Protein AF-A0A087UM03-F1 (afdb_monomer_lite)

Foldseek 3Di:
DVPLVVLVCVVVVVVVVDDPDDCPVVVVVCVVVVDDDVVCCCVPPVVCCCVQPNSDFDAFPDKAWAADPVVRWTWFPQPDDAPDATDTDHDCVVPVVDDTQGIWTCGPLQFIDGPPDQWTFFQPDPDPPRGTGTHGHDSPCPRRHHDDD

Structure (mmCIF, N/CA/C/O backbone):
data_AF-A0A087UM03-F1
#
_entry.id   AF-A0A087UM03-F1
#
loop_
_atom_site.group_PDB
_atom_site.id
_atom_site.type_symbol
_atom_site.label_atom_id
_atom_site.label_alt_id
_atom_site.label_comp_id
_atom_site.label_asym_id
_atom_site.label_entity_id
_atom_site.label_seq_id
_atom_site.pdbx_PDB_ins_code
_atom_site.Cartn_x
_atom_site.Cartn_y
_atom_site.Cartn_z
_atom_site.occupancy
_atom_site.B_iso_or_equiv
_atom_site.auth_seq_id
_atom_site.auth_comp_id
_atom_site.auth_asym_id
_atom_site.auth_atom_id
_atom_site.pdbx_PDB_model_num
ATOM 1 N N . MET A 1 1 ? -13.196 -0.138 20.039 1.00 95.38 1 MET A N 1
ATOM 2 C CA . MET A 1 1 ? -13.612 -0.800 18.788 1.00 95.38 1 MET A CA 1
ATOM 3 C C . MET A 1 1 ? -13.876 -2.290 19.016 1.00 95.38 1 MET A C 1
ATOM 5 O O . MET A 1 1 ? -13.628 -3.064 18.114 1.00 95.38 1 MET A O 1
ATOM 9 N N . ASP A 1 2 ? -14.356 -2.699 20.197 1.00 96.94 2 ASP A N 1
ATOM 10 C CA . ASP A 1 2 ? -14.717 -4.096 20.518 1.00 96.94 2 ASP A CA 1
ATOM 11 C C . ASP A 1 2 ? -13.749 -5.143 19.937 1.00 96.94 2 ASP A C 1
ATOM 13 O O . ASP A 1 2 ? -12.554 -5.031 20.204 1.00 96.94 2 ASP A O 1
ATOM 17 N N . GLU A 1 3 ? -14.231 -6.104 19.151 1.00 96.31 3 GLU A N 1
ATOM 18 C CA . GLU A 1 3 ? -13.441 -7.110 18.430 1.00 96.31 3 GLU A CA 1
ATOM 19 C C . GLU A 1 3 ? -12.634 -6.528 17.252 1.00 96.31 3 GLU A C 1
ATOM 21 O O . GLU A 1 3 ? -11.558 -7.014 16.917 1.00 96.31 3 GLU A O 1
ATOM 26 N N . TYR A 1 4 ? -13.081 -5.418 16.659 1.00 96.56 4 TYR A N 1
ATOM 27 C CA . TYR A 1 4 ? -12.431 -4.799 15.496 1.00 96.56 4 TYR A CA 1
ATOM 28 C C . TYR A 1 4 ? -11.060 -4.184 15.805 1.00 96.56 4 TYR A C 1
ATOM 30 O O . TYR A 1 4 ? -10.281 -3.921 14.888 1.00 96.56 4 TYR A O 1
ATOM 38 N N . LYS A 1 5 ? -10.731 -3.955 17.083 1.00 95.56 5 LYS A N 1
ATOM 39 C CA . LYS A 1 5 ? -9.386 -3.507 17.481 1.00 95.56 5 LYS A CA 1
ATOM 40 C C . LYS A 1 5 ? -8.305 -4.532 17.114 1.00 95.56 5 LYS A C 1
ATOM 42 O O . LYS A 1 5 ? -7.168 -4.140 16.877 1.00 95.56 5 LYS A O 1
ATOM 47 N N . ASP A 1 6 ? -8.644 -5.821 17.033 1.00 95.88 6 ASP A N 1
ATOM 48 C CA . ASP A 1 6 ? -7.657 -6.854 16.725 1.00 95.88 6 ASP A CA 1
ATOM 49 C C . ASP A 1 6 ? -7.142 -6.747 15.286 1.00 95.88 6 ASP A C 1
ATOM 51 O O . ASP A 1 6 ? -5.954 -6.969 15.061 1.00 95.88 6 ASP A O 1
ATOM 55 N N . TYR A 1 7 ? -7.960 -6.274 14.338 1.00 95.50 7 TYR A N 1
ATOM 56 C CA . TYR A 1 7 ? -7.503 -5.975 12.974 1.00 95.50 7 TYR A CA 1
ATOM 57 C C . TYR A 1 7 ? -6.471 -4.839 12.934 1.00 95.50 7 TYR A C 1
ATOM 59 O O . TYR A 1 7 ? -5.528 -4.877 12.142 1.00 95.50 7 TYR A O 1
ATOM 67 N N . LEU A 1 8 ? -6.606 -3.843 13.817 1.00 94.94 8 LEU A N 1
ATOM 68 C CA . LEU A 1 8 ? -5.602 -2.789 13.974 1.00 94.94 8 LEU A CA 1
ATOM 69 C C . LEU A 1 8 ? -4.296 -3.369 14.535 1.00 94.94 8 LEU A C 1
ATOM 71 O O . LEU A 1 8 ? -3.217 -3.081 14.016 1.00 94.94 8 LEU A O 1
ATOM 75 N N . TYR A 1 9 ? -4.392 -4.220 15.557 1.00 95.19 9 TYR A N 1
ATOM 76 C CA . TYR A 1 9 ? -3.235 -4.851 16.194 1.00 95.19 9 TYR A CA 1
ATOM 77 C C . TYR A 1 9 ? -2.511 -5.842 15.278 1.00 95.19 9 TYR A C 1
ATOM 79 O O . TYR A 1 9 ? -1.294 -5.950 15.355 1.00 95.19 9 TYR A O 1
ATOM 87 N N . MET A 1 10 ? -3.216 -6.529 14.374 1.00 94.19 10 MET A N 1
ATOM 88 C CA . MET A 1 10 ? -2.586 -7.377 13.352 1.00 94.19 10 MET A CA 1
ATOM 89 C C . MET A 1 10 ? -1.647 -6.576 12.439 1.00 94.19 10 MET A C 1
ATOM 91 O O . MET A 1 10 ? -0.574 -7.055 12.089 1.00 94.19 10 MET A O 1
ATOM 95 N N . ARG A 1 11 ? -2.030 -5.345 12.078 1.00 92.50 11 ARG A N 1
ATOM 96 C CA . ARG A 1 11 ? -1.236 -4.459 11.206 1.00 92.50 11 ARG A CA 1
ATOM 97 C C . ARG A 1 11 ? -0.158 -3.693 11.973 1.00 92.50 11 ARG A C 1
ATOM 99 O O . ARG A 1 11 ? 0.868 -3.330 11.403 1.00 92.50 11 ARG A O 1
ATOM 106 N N . ARG A 1 12 ? -0.391 -3.421 13.259 1.00 93.69 12 ARG A N 1
ATOM 107 C CA . ARG A 1 12 ? 0.538 -2.726 14.160 1.00 93.69 12 ARG A CA 1
ATOM 108 C C . ARG A 1 12 ? 0.702 -3.516 15.463 1.00 93.69 12 ARG A C 1
ATOM 110 O O . ARG A 1 12 ? 0.113 -3.131 16.473 1.00 93.69 12 ARG A O 1
ATOM 117 N N . PRO A 1 13 ? 1.516 -4.591 15.467 1.00 95.31 13 PRO A N 1
ATOM 118 C CA . PRO A 1 13 ? 1.638 -5.483 16.624 1.00 95.31 13 PRO A CA 1
ATOM 119 C C . PRO A 1 13 ? 2.012 -4.775 17.931 1.00 95.31 13 PRO A C 1
ATOM 121 O O . PRO A 1 13 ? 1.450 -5.094 18.973 1.00 95.31 13 PRO A O 1
ATOM 124 N N . HIS A 1 14 ? 2.860 -3.743 17.860 1.00 94.81 14 HIS A N 1
ATOM 125 C CA . HIS A 1 14 ? 3.289 -2.934 19.009 1.00 94.8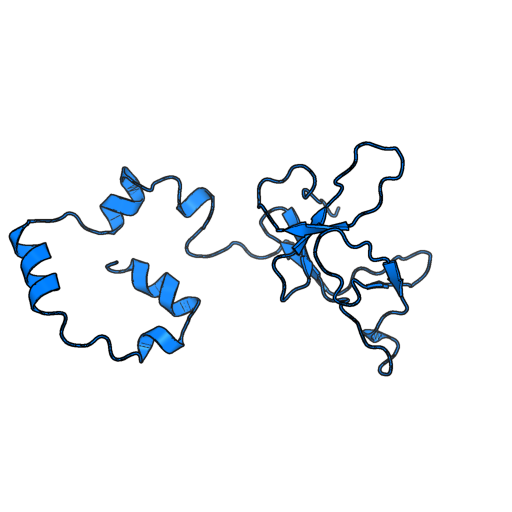1 14 HIS A CA 1
ATOM 126 C C . HIS A 1 14 ? 2.145 -2.231 19.765 1.00 94.81 14 HIS A C 1
ATOM 128 O O . HIS A 1 14 ? 2.340 -1.782 20.887 1.00 94.81 14 HIS A O 1
ATOM 134 N N . TYR A 1 15 ? 0.940 -2.131 19.192 1.00 95.94 15 TYR A N 1
ATOM 135 C CA . TYR A 1 15 ? -0.223 -1.583 19.899 1.00 95.94 15 TYR A CA 1
ATOM 136 C C . TYR A 1 15 ? -0.791 -2.523 20.967 1.00 95.94 15 TYR A C 1
ATOM 138 O O . TYR A 1 15 ? -1.582 -2.067 21.791 1.00 95.94 15 TYR A O 1
ATOM 146 N N . ARG A 1 16 ? -0.423 -3.812 20.967 1.00 95.00 16 ARG A N 1
ATOM 147 C CA . ARG A 1 16 ? -0.852 -4.755 22.013 1.00 95.00 16 ARG A CA 1
ATOM 148 C C . ARG A 1 16 ? -0.216 -4.447 23.367 1.00 95.00 16 ARG A C 1
ATOM 150 O O . ARG A 1 16 ? -0.874 -4.634 24.384 1.00 95.00 16 ARG A O 1
ATOM 157 N N . ASP A 1 17 ? 1.005 -3.922 23.345 1.00 94.69 17 ASP A N 1
ATOM 158 C CA . ASP A 1 17 ? 1.827 -3.692 24.537 1.00 94.69 17 ASP A CA 1
ATOM 159 C C . ASP A 1 17 ? 1.862 -2.212 24.954 1.00 94.69 17 ASP A C 1
ATOM 161 O O . ASP A 1 17 ? 2.559 -1.835 25.894 1.00 94.69 17 ASP A O 1
ATOM 165 N N . LEU A 1 18 ? 1.121 -1.351 24.250 1.00 95.00 18 LEU A N 1
ATOM 166 C CA . LEU A 1 18 ? 1.107 0.082 24.514 1.00 95.00 18 LEU A CA 1
ATOM 167 C C . LEU A 1 18 ? 0.335 0.393 25.804 1.00 95.00 18 LEU A C 1
ATOM 169 O O . LEU A 1 18 ? -0.821 -0.006 25.967 1.00 95.00 18 LEU A O 1
ATOM 173 N N . GLU A 1 19 ? 0.938 1.186 26.687 1.00 95.06 19 GLU A N 1
ATOM 174 C CA . GLU A 1 19 ? 0.252 1.710 27.864 1.00 95.06 19 GLU A CA 1
ATOM 175 C C . GLU A 1 19 ? -0.781 2.772 27.449 1.00 95.06 19 GLU A C 1
ATOM 177 O O . GLU A 1 19 ? -0.446 3.875 27.021 1.00 95.06 19 GLU A O 1
ATOM 182 N N . VAL A 1 20 ? -2.069 2.435 27.562 1.00 95.00 20 VAL A N 1
ATOM 183 C CA . VAL A 1 20 ? -3.189 3.311 27.153 1.00 95.00 20 VAL A CA 1
ATOM 184 C C . VAL A 1 20 ? -3.743 4.177 28.291 1.00 95.00 20 VAL A C 1
ATOM 186 O O . VAL A 1 20 ? -4.752 4.863 28.114 1.00 95.00 20 VAL A O 1
ATOM 189 N N . GLY A 1 21 ? -3.121 4.120 29.471 1.00 96.81 21 GLY A N 1
ATOM 190 C CA . GLY A 1 21 ? -3.606 4.774 30.683 1.00 96.81 21 GLY A CA 1
ATOM 191 C C . GLY A 1 21 ? -4.945 4.220 31.193 1.00 96.81 21 GLY A C 1
ATOM 192 O O . GLY A 1 21 ? -5.406 3.136 30.822 1.00 96.81 21 GLY A O 1
ATOM 193 N N . ASN A 1 22 ? -5.592 4.974 32.086 1.00 97.56 22 ASN A N 1
ATOM 194 C CA . ASN A 1 22 ? -6.847 4.564 32.716 1.00 97.56 22 ASN A CA 1
ATOM 195 C C . ASN A 1 22 ? -8.069 4.908 31.843 1.00 97.56 22 ASN A C 1
ATOM 197 O O . ASN A 1 22 ? -8.447 6.069 31.716 1.00 97.56 22 ASN A O 1
ATOM 201 N N . LEU A 1 23 ? -8.734 3.876 31.311 1.00 97.38 23 LEU A N 1
ATOM 202 C CA . LEU A 1 23 ? -9.928 4.001 30.460 1.00 97.38 23 LEU A CA 1
ATOM 203 C C . LEU A 1 23 ? -11.264 3.779 31.199 1.00 97.38 23 LEU A C 1
ATOM 205 O O . LEU A 1 23 ? -12.296 3.515 30.570 1.00 97.38 23 LEU A O 1
ATOM 209 N N . THR A 1 24 ? -11.264 3.795 32.535 1.00 98.31 24 THR A N 1
ATOM 210 C CA . THR A 1 24 ? -12.439 3.429 33.348 1.00 98.31 24 THR A CA 1
ATOM 211 C C . THR A 1 24 ? -13.615 4.375 33.112 1.00 98.31 24 THR A C 1
ATOM 213 O O . THR A 1 24 ? -14.734 3.912 32.878 1.00 98.31 24 THR A O 1
ATOM 216 N N . THR A 1 25 ? -13.375 5.689 33.102 1.00 98.44 25 THR A N 1
ATOM 217 C CA . THR A 1 25 ? -14.432 6.700 32.934 1.00 98.44 25 THR A CA 1
ATOM 218 C C . THR A 1 25 ? -15.054 6.644 31.537 1.00 98.44 25 THR A C 1
ATOM 220 O O . THR A 1 25 ? -16.277 6.690 31.408 1.00 98.44 25 THR A O 1
ATOM 223 N N . GLN A 1 26 ? -14.251 6.434 30.490 1.00 98.38 26 GLN A N 1
ATOM 224 C CA . GLN A 1 26 ? -14.719 6.305 29.106 1.00 98.38 26 GLN A CA 1
ATOM 225 C C . GLN A 1 26 ? -15.552 5.030 28.915 1.00 98.38 26 GLN A C 1
ATOM 227 O O . GLN A 1 26 ? -16.611 5.058 28.281 1.00 98.38 26 GLN A O 1
ATOM 232 N N . LYS A 1 27 ? -15.122 3.903 29.504 1.00 97.81 27 LYS A N 1
ATOM 233 C CA . LYS A 1 27 ? -15.889 2.645 29.474 1.00 97.81 27 LYS A CA 1
ATOM 234 C C . LYS A 1 27 ? -17.207 2.763 30.247 1.00 97.81 27 LYS A C 1
ATOM 236 O O . LYS A 1 27 ? -18.223 2.256 29.773 1.00 97.81 27 LYS A O 1
ATOM 241 N N . ALA A 1 28 ? -17.210 3.436 31.399 1.00 98.50 28 ALA A N 1
ATOM 242 C CA . ALA A 1 28 ? -18.420 3.678 32.186 1.00 98.50 28 ALA A CA 1
ATOM 243 C C . ALA A 1 28 ? -19.414 4.581 31.441 1.00 98.50 28 ALA A C 1
ATOM 245 O O . ALA A 1 28 ? -20.603 4.266 31.384 1.00 98.50 28 ALA A O 1
ATOM 246 N N . LEU A 1 29 ? -18.927 5.645 30.793 1.00 98.69 29 LEU A N 1
ATOM 247 C CA . LEU A 1 29 ? -19.748 6.535 29.973 1.00 98.69 29 LEU A CA 1
ATOM 248 C C . LEU A 1 29 ? -20.473 5.772 28.858 1.00 98.69 29 LEU A C 1
ATOM 250 O O . LEU A 1 29 ? -21.684 5.923 28.705 1.00 98.69 29 LEU A O 1
ATOM 254 N N . ARG A 1 30 ? -19.758 4.907 28.126 1.00 98.38 30 ARG A N 1
ATOM 255 C CA . ARG A 1 30 ? -20.350 4.083 27.061 1.00 98.38 30 ARG A CA 1
ATOM 256 C C . ARG A 1 30 ? -21.485 3.193 27.575 1.00 98.38 30 ARG A C 1
ATOM 258 O O . ARG A 1 30 ? -22.504 3.066 26.902 1.00 98.38 30 ARG A O 1
ATOM 265 N N . LYS A 1 31 ? -21.310 2.582 28.754 1.00 98.12 31 LYS A N 1
ATOM 266 C CA . LYS A 1 31 ? -22.345 1.752 29.390 1.00 98.12 31 LYS A CA 1
ATOM 267 C C . LYS A 1 31 ? -23.558 2.591 29.792 1.00 98.12 31 LYS A C 1
ATOM 269 O O . LYS A 1 31 ? -24.678 2.214 29.473 1.00 98.12 31 LYS A O 1
ATOM 274 N N . ARG A 1 32 ? -23.331 3.743 30.436 1.00 98.62 32 ARG A N 1
ATOM 275 C CA . ARG A 1 32 ? -24.395 4.659 30.882 1.00 98.62 32 ARG A CA 1
ATOM 276 C C . ARG A 1 32 ? -25.257 5.163 29.724 1.00 98.62 32 ARG A C 1
ATOM 278 O O . ARG A 1 32 ? -26.461 5.295 29.883 1.00 98.62 32 ARG A O 1
ATOM 285 N N . LEU A 1 33 ? -24.643 5.438 28.574 1.00 98.69 33 LEU A N 1
ATOM 286 C CA . LEU A 1 33 ? -25.338 5.908 27.372 1.00 98.69 33 LEU A CA 1
ATOM 287 C C . LEU A 1 33 ? -25.998 4.785 26.554 1.00 98.69 33 LEU A C 1
ATOM 289 O O . LEU A 1 33 ? -26.568 5.071 25.506 1.00 98.69 33 LEU A O 1
ATOM 293 N N . ALA A 1 34 ? -25.904 3.523 26.994 1.00 98.12 34 ALA A N 1
ATOM 294 C CA . ALA A 1 34 ? -26.437 2.362 26.279 1.00 98.12 34 ALA A CA 1
ATOM 295 C C . ALA A 1 34 ? -26.028 2.327 24.789 1.00 98.12 34 ALA A C 1
ATOM 297 O O . ALA A 1 34 ? -26.822 1.988 23.908 1.00 98.12 34 ALA A O 1
ATOM 298 N N . CYS A 1 35 ? -24.775 2.699 24.492 1.00 98.38 35 CYS A N 1
ATOM 299 C CA . CYS A 1 35 ? -24.288 2.763 23.117 1.00 98.38 35 CYS A CA 1
ATOM 300 C C . CYS A 1 35 ? -24.311 1.381 22.452 1.00 98.38 35 CYS A C 1
ATOM 302 O O . CYS A 1 35 ? -23.962 0.371 23.068 1.00 98.38 35 CYS A O 1
ATOM 304 N N . LYS A 1 36 ? -24.617 1.353 21.153 1.00 98.44 36 LYS A N 1
ATOM 305 C CA . LYS A 1 36 ? -24.595 0.123 20.354 1.00 98.44 36 LYS A CA 1
ATOM 306 C C . LYS A 1 36 ? -23.172 -0.478 20.253 1.00 98.44 36 LYS A C 1
ATOM 308 O O . LYS A 1 36 ? -22.177 0.237 20.438 1.00 98.44 36 LYS A O 1
ATOM 313 N N . PRO A 1 37 ? -23.044 -1.789 19.971 1.00 98.31 37 PRO A N 1
ATOM 314 C CA . PRO A 1 37 ? -21.754 -2.422 19.692 1.00 98.31 37 PRO A CA 1
ATOM 315 C C . PRO A 1 37 ? -21.062 -1.819 18.466 1.00 98.31 37 PRO A C 1
ATOM 317 O O . PRO A 1 37 ? -21.723 -1.340 17.545 1.00 98.31 37 PRO A O 1
ATOM 320 N N . PHE A 1 38 ? -19.733 -1.897 18.412 1.00 98.19 38 PHE A N 1
ATOM 321 C CA . PHE A 1 38 ? -18.969 -1.401 17.265 1.00 98.19 38 PHE A CA 1
ATOM 322 C C . PHE A 1 38 ? -19.276 -2.191 15.982 1.00 98.19 38 PHE A C 1
ATOM 324 O O . PHE A 1 38 ? -19.304 -1.605 14.904 1.00 98.19 38 PHE A O 1
ATOM 331 N N . ARG A 1 39 ? -19.616 -3.484 16.095 1.00 97.69 39 ARG A N 1
ATOM 332 C CA . ARG A 1 39 ? -20.157 -4.276 14.978 1.00 97.69 39 ARG A CA 1
ATOM 333 C C . ARG A 1 39 ? -21.368 -3.605 14.326 1.00 97.69 39 ARG A C 1
ATOM 335 O O . ARG A 1 39 ? -21.375 -3.437 13.113 1.00 97.69 39 ARG A O 1
ATOM 342 N N . TRP A 1 40 ? -22.345 -3.155 15.121 1.00 98.38 40 TRP A N 1
ATOM 343 C CA . TRP A 1 40 ? -23.531 -2.479 14.584 1.00 98.38 40 TRP A CA 1
ATOM 344 C C . TRP A 1 40 ? -23.144 -1.235 13.781 1.00 98.38 40 TRP A C 1
ATOM 346 O O . TRP A 1 40 ? -23.687 -1.009 12.704 1.00 98.38 40 TRP A O 1
ATOM 356 N N . PHE A 1 41 ? -22.176 -0.456 14.271 1.00 98.38 41 PHE A N 1
ATOM 357 C CA . PHE A 1 41 ? -21.666 0.710 13.552 1.00 98.38 41 PHE A CA 1
ATOM 358 C C . PHE A 1 41 ? -21.056 0.318 12.198 1.00 98.38 41 PHE A C 1
ATOM 360 O O . PHE A 1 41 ? -21.413 0.915 11.186 1.00 98.38 41 PHE A O 1
ATOM 367 N N . MET A 1 42 ? -20.204 -0.710 12.161 1.00 97.88 42 MET A N 1
ATOM 368 C CA . MET A 1 42 ? -19.572 -1.179 10.920 1.00 97.88 42 MET A CA 1
ATOM 369 C C . MET A 1 42 ? -20.572 -1.757 9.914 1.00 97.88 42 MET A C 1
ATOM 371 O O . MET A 1 42 ? -20.378 -1.602 8.717 1.00 97.88 42 MET A O 1
ATOM 375 N N . GLU A 1 43 ? -21.645 -2.391 10.379 1.00 97.12 43 GLU A N 1
ATOM 376 C CA . GLU A 1 43 ? -22.646 -3.020 9.508 1.00 97.12 43 GLU A CA 1
ATOM 377 C C . GLU A 1 43 ? -23.740 -2.053 9.033 1.00 97.12 43 GLU A C 1
ATOM 379 O O . GLU A 1 43 ? -24.282 -2.243 7.950 1.00 97.12 43 GLU A O 1
ATOM 384 N N . ASN A 1 44 ? -24.081 -1.027 9.824 1.00 98.06 44 ASN A N 1
ATOM 385 C CA . ASN A 1 44 ? -25.255 -0.177 9.569 1.00 98.06 44 ASN A CA 1
ATOM 386 C C . ASN A 1 44 ? -24.900 1.272 9.218 1.00 98.06 44 ASN A C 1
ATOM 388 O O . ASN A 1 44 ? -25.667 1.931 8.525 1.00 98.06 44 ASN A O 1
ATOM 392 N N . VAL A 1 45 ? -23.768 1.785 9.709 1.00 98.12 45 VAL A N 1
ATOM 393 C CA . VAL A 1 45 ? -23.348 3.180 9.489 1.00 98.12 45 VAL A CA 1
ATOM 394 C C . VAL A 1 45 ? -22.170 3.241 8.522 1.00 98.12 45 VAL A C 1
ATOM 396 O O . VAL A 1 45 ? -22.212 3.989 7.555 1.00 98.12 45 VAL A O 1
ATOM 399 N N . ALA A 1 46 ? -21.143 2.423 8.750 1.00 97.69 46 ALA A N 1
ATOM 400 C CA . ALA A 1 46 ? -19.911 2.377 7.964 1.00 97.69 46 ALA A CA 1
ATOM 401 C C . ALA A 1 46 ? -19.839 1.126 7.063 1.00 97.69 46 ALA A C 1
ATOM 403 O O . ALA A 1 46 ? -18.782 0.512 6.915 1.00 97.69 46 ALA A O 1
ATOM 404 N N . PHE A 1 47 ? -20.976 0.729 6.482 1.00 96.69 47 PHE A N 1
ATOM 405 C CA . PHE A 1 47 ? -21.142 -0.521 5.721 1.00 96.69 47 PHE A CA 1
ATOM 406 C C . PHE A 1 47 ? -20.305 -0.591 4.432 1.00 96.69 47 PHE A C 1
ATOM 408 O O . PHE A 1 47 ? -20.103 -1.661 3.854 1.00 96.69 47 PHE A O 1
ATOM 415 N N . ASP A 1 48 ? -19.843 0.553 3.942 1.00 95.75 48 ASP A N 1
ATOM 416 C CA . ASP A 1 48 ? -18.990 0.700 2.771 1.00 95.75 48 ASP A CA 1
ATOM 417 C C . ASP A 1 48 ? -17.496 0.582 3.105 1.00 95.75 48 ASP A C 1
ATOM 419 O O . ASP A 1 48 ? -16.710 0.215 2.229 1.00 95.75 48 ASP A O 1
ATOM 423 N N . GLN A 1 49 ? -17.098 0.797 4.366 1.00 95.19 49 GLN A N 1
ATOM 424 C CA . GLN A 1 49 ? -15.700 0.704 4.797 1.00 95.19 49 GLN A CA 1
ATOM 425 C C . GLN A 1 49 ? -15.060 -0.644 4.439 1.00 95.19 49 GLN A C 1
ATOM 427 O O . GLN A 1 49 ? -14.025 -0.625 3.772 1.00 95.19 49 GLN A O 1
ATOM 432 N N . PRO A 1 50 ? -15.656 -1.816 4.754 1.00 93.00 50 PRO A N 1
ATOM 433 C CA . PRO A 1 50 ? -15.049 -3.103 4.413 1.00 93.00 50 PRO A CA 1
ATOM 434 C C . PRO A 1 50 ? -14.943 -3.364 2.906 1.00 93.00 50 PRO A C 1
ATOM 436 O O . PRO A 1 50 ? -14.143 -4.202 2.500 1.00 93.00 50 PRO A O 1
ATOM 439 N N . LYS A 1 51 ? -15.723 -2.662 2.067 1.00 90.06 51 LYS A N 1
ATOM 440 C CA . LYS A 1 51 ? -15.645 -2.799 0.603 1.00 90.06 51 LYS A CA 1
ATOM 441 C C . LYS A 1 51 ? -14.358 -2.190 0.049 1.00 90.06 51 LYS A C 1
ATOM 443 O O . LYS A 1 51 ? -13.833 -2.687 -0.941 1.00 90.06 51 LYS A O 1
ATOM 448 N N . LYS A 1 52 ? -13.870 -1.113 0.674 1.00 88.25 52 LYS A N 1
ATOM 449 C CA . LYS A 1 52 ? -12.645 -0.413 0.260 1.00 88.25 52 LYS A CA 1
ATOM 450 C C . LYS A 1 52 ? -11.425 -0.805 1.094 1.00 88.25 52 LYS A C 1
ATOM 452 O O . LYS A 1 52 ? -10.336 -0.928 0.549 1.00 88.25 52 LYS A O 1
ATOM 457 N N . TYR A 1 53 ? -11.618 -1.017 2.391 1.00 91.19 53 TYR A N 1
ATOM 458 C CA . TYR A 1 53 ? -10.584 -1.349 3.368 1.00 91.19 53 TYR A CA 1
ATOM 459 C C . TYR A 1 53 ? -11.009 -2.597 4.149 1.00 91.19 53 TYR A C 1
ATOM 461 O O . TYR A 1 53 ? -11.470 -2.497 5.293 1.00 91.19 53 TYR A O 1
ATOM 469 N N . PRO A 1 54 ? -10.919 -3.787 3.534 1.00 93.50 54 PRO A N 1
ATOM 470 C CA . PRO A 1 54 ? -11.332 -5.013 4.187 1.00 93.50 54 PRO A CA 1
ATOM 471 C C . PRO A 1 54 ? -10.466 -5.262 5.437 1.00 93.50 54 PRO A C 1
ATOM 473 O O . PRO A 1 54 ? -9.249 -5.037 5.412 1.00 93.50 54 PRO A O 1
ATOM 476 N N . PRO A 1 55 ? -11.060 -5.743 6.545 1.00 92.62 55 PRO A N 1
ATOM 477 C CA . PRO A 1 55 ? -10.310 -6.050 7.762 1.00 92.62 55 PRO A CA 1
ATOM 478 C C . PRO A 1 55 ? -9.141 -7.015 7.516 1.00 92.62 55 PRO A C 1
ATOM 480 O O . PRO A 1 55 ? -8.064 -6.844 8.091 1.00 92.62 55 PRO A O 1
ATOM 483 N N . ILE A 1 56 ? -9.344 -7.970 6.605 1.00 93.75 56 ILE A N 1
ATOM 484 C CA . ILE A 1 56 ? -8.328 -8.874 6.067 1.00 93.75 56 ILE A CA 1
ATOM 485 C C . ILE A 1 56 ? -8.272 -8.637 4.561 1.00 93.75 56 ILE A C 1
ATOM 487 O O . ILE A 1 56 ? -9.265 -8.842 3.865 1.00 93.75 56 ILE A O 1
ATOM 491 N N . GLU A 1 57 ? -7.126 -8.178 4.072 1.00 92.88 57 GLU A N 1
ATOM 492 C CA . GLU A 1 57 ? -6.928 -7.957 2.641 1.00 92.88 57 GLU A CA 1
ATOM 493 C C . GLU A 1 57 ? -6.863 -9.293 1.890 1.00 92.88 57 GLU A C 1
ATOM 495 O O . GLU A 1 57 ? -6.248 -10.242 2.391 1.00 92.88 57 GLU A O 1
ATOM 500 N N . PRO A 1 58 ? -7.493 -9.394 0.706 1.00 94.44 58 PRO A N 1
ATOM 501 C CA . PRO A 1 58 ? -7.294 -10.534 -0.173 1.00 94.44 58 PRO A CA 1
ATOM 502 C C . PRO A 1 58 ? -5.813 -10.694 -0.549 1.00 94.44 58 PRO A C 1
ATOM 504 O O . PRO A 1 58 ? -5.066 -9.712 -0.550 1.00 94.44 58 PRO A O 1
ATOM 507 N N . PRO A 1 59 ? -5.379 -11.917 -0.894 1.00 94.88 59 PRO A N 1
ATOM 508 C CA . PRO A 1 59 ? -4.022 -12.136 -1.367 1.00 94.88 59 PRO A CA 1
ATOM 509 C C . PRO A 1 59 ? -3.765 -11.385 -2.679 1.00 94.88 59 PRO A C 1
ATOM 511 O O . PRO A 1 59 ? -4.657 -11.227 -3.515 1.00 94.88 59 PRO A O 1
ATOM 514 N N . ASP A 1 60 ? -2.518 -10.961 -2.860 1.00 95.94 60 ASP A N 1
ATOM 515 C CA . ASP A 1 60 ? -2.044 -10.377 -4.112 1.00 95.94 60 ASP A CA 1
ATOM 516 C C . ASP A 1 60 ? -2.066 -11.414 -5.249 1.00 95.94 60 ASP A C 1
ATOM 518 O O . ASP A 1 60 ? -1.835 -12.603 -5.021 1.00 95.94 60 ASP A O 1
ATOM 522 N N . TYR A 1 61 ? -2.296 -10.967 -6.487 1.00 96.88 61 TYR A N 1
ATOM 523 C CA . TYR A 1 61 ? -2.337 -11.857 -7.655 1.00 96.88 61 TYR A CA 1
ATOM 524 C C . TYR A 1 61 ? -0.946 -12.349 -8.061 1.00 96.88 61 TYR A C 1
ATOM 526 O O . TYR A 1 61 ? -0.794 -13.481 -8.515 1.00 96.88 61 TYR A O 1
ATOM 534 N N . ALA A 1 62 ? 0.073 -11.497 -7.929 1.00 97.00 62 ALA A N 1
ATOM 535 C CA . ALA A 1 62 ? 1.450 -11.835 -8.263 1.00 97.00 62 ALA A CA 1
ATOM 536 C C . ALA A 1 62 ? 2.443 -10.983 -7.469 1.00 97.00 62 ALA A C 1
ATOM 538 O O . ALA A 1 62 ? 2.146 -9.857 -7.064 1.00 97.00 62 ALA A O 1
ATOM 539 N N . LYS A 1 63 ? 3.652 -11.518 -7.287 1.00 97.62 63 LYS A N 1
ATOM 540 C CA . LYS A 1 63 ? 4.757 -10.857 -6.592 1.00 97.62 63 LYS A CA 1
ATOM 541 C C . LYS A 1 63 ? 6.094 -11.276 -7.194 1.00 97.62 63 LYS A C 1
ATOM 543 O O . LYS A 1 63 ? 6.325 -12.467 -7.386 1.00 97.62 63 LYS A O 1
ATOM 548 N N . GLY A 1 64 ? 6.990 -10.317 -7.415 1.00 97.00 64 GLY A N 1
ATOM 549 C CA . GLY A 1 64 ? 8.353 -10.581 -7.876 1.00 97.00 64 GLY A CA 1
ATOM 550 C C . GLY A 1 64 ? 8.914 -9.470 -8.755 1.00 97.00 64 GLY A C 1
ATOM 551 O O . GLY A 1 64 ? 8.463 -8.328 -8.700 1.00 97.00 64 GLY A O 1
ATOM 552 N N . GLU A 1 65 ? 9.912 -9.817 -9.562 1.00 97.06 65 GLU A N 1
ATOM 553 C CA . GLU A 1 65 ? 10.445 -8.933 -10.600 1.00 97.06 65 GLU A CA 1
ATOM 554 C C . GLU A 1 65 ? 9.598 -8.986 -11.876 1.00 97.06 65 GLU A C 1
ATOM 556 O O . GLU A 1 65 ? 9.009 -10.015 -12.210 1.00 97.06 65 GLU A O 1
ATOM 561 N N . LEU A 1 66 ? 9.564 -7.875 -12.612 1.00 97.81 66 LEU A N 1
ATOM 562 C CA . LEU A 1 66 ? 8.915 -7.794 -13.918 1.00 97.81 66 LEU A CA 1
ATOM 563 C C . LEU A 1 66 ? 9.992 -7.847 -15.001 1.00 97.81 66 LEU A C 1
ATOM 565 O O . LEU A 1 66 ? 10.600 -6.827 -15.327 1.00 97.81 66 LEU A O 1
ATOM 569 N N . ARG A 1 67 ? 10.249 -9.046 -15.532 1.00 97.69 67 ARG A N 1
ATOM 570 C CA . ARG A 1 67 ? 11.288 -9.298 -16.538 1.00 97.69 67 ARG A CA 1
ATOM 571 C C . ARG A 1 67 ? 10.702 -9.294 -17.948 1.00 97.69 67 ARG A C 1
ATOM 573 O O . ARG A 1 67 ? 9.805 -10.076 -18.266 1.00 97.69 67 ARG A O 1
ATOM 580 N N . ASN A 1 68 ? 11.238 -8.448 -18.819 1.00 97.69 68 ASN A N 1
ATOM 581 C CA . ASN A 1 68 ? 10.904 -8.463 -20.236 1.00 97.69 68 ASN A CA 1
ATOM 582 C C . ASN A 1 68 ? 11.593 -9.657 -20.922 1.00 97.69 68 ASN A C 1
ATOM 584 O O . ASN A 1 68 ? 12.818 -9.740 -20.937 1.00 97.69 68 ASN A O 1
ATOM 588 N N . LYS A 1 69 ? 10.819 -10.573 -21.520 1.00 97.06 69 LYS A N 1
ATOM 589 C CA . LYS A 1 69 ? 11.360 -11.792 -22.158 1.00 97.06 69 LYS A CA 1
ATOM 590 C C . LYS A 1 69 ? 12.233 -11.523 -23.390 1.00 97.06 69 LYS A C 1
ATOM 592 O O . LYS A 1 69 ? 13.076 -12.350 -23.710 1.00 97.06 69 LYS A O 1
ATOM 597 N N . ALA A 1 70 ? 12.017 -10.412 -24.094 1.00 97.75 70 ALA A N 1
ATOM 598 C CA . ALA A 1 70 ? 12.750 -10.100 -25.320 1.00 97.75 70 ALA A CA 1
ATOM 599 C C . ALA A 1 70 ? 14.127 -9.492 -25.022 1.00 97.75 70 ALA A C 1
ATOM 601 O O . ALA A 1 70 ? 15.110 -9.849 -25.663 1.00 97.75 70 ALA A O 1
ATOM 602 N N . THR A 1 71 ? 14.205 -8.588 -24.043 1.00 97.62 71 THR A N 1
ATOM 603 C CA . THR A 1 71 ? 15.455 -7.896 -23.687 1.00 97.62 71 THR A CA 1
ATOM 604 C C . THR A 1 71 ? 16.195 -8.537 -22.516 1.00 97.62 71 THR A C 1
ATOM 606 O O . THR A 1 71 ? 17.354 -8.205 -22.288 1.00 97.62 71 THR A O 1
ATOM 609 N N . ASN A 1 72 ? 15.545 -9.431 -21.761 1.00 96.81 72 ASN A N 1
ATOM 610 C CA . ASN A 1 72 ? 16.013 -9.951 -20.470 1.00 96.81 72 ASN A CA 1
ATOM 611 C C . ASN A 1 72 ? 16.324 -8.861 -19.428 1.00 96.81 72 ASN A C 1
ATOM 613 O O . ASN A 1 72 ? 17.025 -9.119 -18.453 1.00 96.81 72 ASN A O 1
ATOM 617 N N . LEU A 1 73 ? 15.788 -7.653 -19.612 1.00 97.88 73 LEU A N 1
ATOM 618 C CA . LEU A 1 73 ? 15.880 -6.573 -18.635 1.00 97.88 73 LEU A CA 1
ATOM 619 C C . LEU A 1 73 ? 14.671 -6.598 -17.697 1.00 97.88 73 LEU A C 1
ATOM 621 O O . LEU A 1 73 ? 13.570 -7.001 -18.086 1.00 97.88 73 LEU A O 1
ATOM 625 N N . CYS A 1 74 ? 14.872 -6.137 -16.469 1.00 98.25 74 CYS A N 1
ATOM 626 C CA . CYS A 1 74 ? 13.841 -6.013 -15.453 1.00 98.25 74 CYS A CA 1
ATOM 627 C C . CYS A 1 74 ? 13.378 -4.563 -15.324 1.00 98.25 74 CYS A C 1
ATOM 629 O O . CYS A 1 74 ? 14.168 -3.633 -15.471 1.00 98.25 74 CYS A O 1
ATOM 631 N N . VAL A 1 75 ? 12.094 -4.366 -15.027 1.00 98.25 75 VAL A N 1
ATOM 632 C CA . VAL A 1 75 ? 11.585 -3.056 -14.610 1.00 98.25 75 VAL A CA 1
ATOM 633 C C . VAL A 1 75 ? 12.281 -2.645 -13.318 1.00 98.25 75 VAL A C 1
ATOM 635 O O . VAL A 1 75 ? 12.325 -3.425 -12.368 1.00 98.25 75 VAL A O 1
ATOM 638 N N . ASP A 1 76 ? 12.797 -1.422 -13.281 1.00 97.94 76 ASP A N 1
ATOM 639 C CA . ASP A 1 76 ? 13.451 -0.840 -12.115 1.00 97.94 76 ASP A CA 1
ATOM 640 C C . ASP A 1 76 ? 12.963 0.588 -11.916 1.00 97.94 76 ASP A C 1
ATOM 642 O O . ASP A 1 76 ? 13.164 1.456 -12.772 1.00 97.94 76 ASP A O 1
ATOM 646 N N . THR A 1 77 ? 12.322 0.840 -10.778 1.00 97.81 77 THR A N 1
ATOM 647 C CA . THR A 1 77 ? 11.855 2.183 -10.433 1.00 97.81 77 THR A CA 1
ATOM 648 C C . THR A 1 77 ? 12.969 3.085 -9.949 1.00 97.81 77 THR A C 1
ATOM 650 O O . THR A 1 77 ? 12.714 4.270 -9.813 1.00 97.81 77 THR A O 1
ATOM 653 N N . LYS A 1 78 ? 14.176 2.580 -9.661 1.00 96.31 78 LYS A N 1
ATOM 654 C CA . LYS A 1 78 ? 15.310 3.332 -9.093 1.00 96.31 78 LYS A CA 1
ATOM 655 C C . LYS A 1 78 ? 14.915 4.254 -7.935 1.00 96.31 78 LYS A C 1
ATOM 657 O O . LYS A 1 78 ? 15.491 5.324 -7.766 1.00 96.31 78 LYS A O 1
ATOM 662 N N . TYR A 1 79 ? 13.914 3.850 -7.151 1.00 96.69 79 TYR A N 1
ATOM 663 C CA . TYR A 1 79 ? 13.334 4.648 -6.066 1.00 96.69 79 TYR A CA 1
ATOM 664 C C . TYR A 1 79 ? 12.771 6.019 -6.485 1.00 96.69 79 TYR A C 1
ATOM 666 O O . TYR A 1 79 ? 12.525 6.861 -5.623 1.00 96.69 79 TYR A O 1
ATOM 674 N N . GLN A 1 80 ? 12.498 6.223 -7.776 1.00 97.38 80 GLN A N 1
ATOM 675 C CA . GLN A 1 80 ? 11.873 7.429 -8.323 1.00 97.38 80 GLN A CA 1
ATOM 676 C C . GLN A 1 80 ? 10.553 7.727 -7.595 1.00 97.38 80 GLN A C 1
ATOM 678 O O . GLN A 1 80 ? 9.845 6.817 -7.156 1.00 97.38 80 GLN A O 1
ATOM 683 N N . GLY A 1 81 ? 10.259 9.000 -7.389 1.00 96.12 81 GLY A N 1
ATOM 684 C CA . GLY A 1 81 ? 9.089 9.553 -6.731 1.00 96.12 81 GLY A CA 1
ATOM 685 C C . GLY A 1 81 ? 7.871 9.701 -7.641 1.00 96.12 81 GLY A C 1
ATOM 686 O O . GLY A 1 81 ? 7.763 9.119 -8.717 1.00 96.12 81 GLY A O 1
ATOM 687 N N . GLN A 1 82 ? 6.898 10.465 -7.154 1.00 95.69 82 GLN A N 1
ATOM 688 C CA . GLN A 1 82 ? 5.661 10.738 -7.877 1.00 95.69 82 GLN A CA 1
ATOM 689 C C . GLN A 1 82 ? 5.944 11.534 -9.162 1.00 95.69 82 GLN A C 1
ATOM 691 O O . GLN A 1 82 ? 6.748 12.460 -9.139 1.00 95.69 82 GLN A O 1
ATOM 696 N N . ASN A 1 83 ? 5.235 11.217 -10.249 1.00 94.69 83 ASN A N 1
ATOM 697 C CA . ASN A 1 83 ? 5.398 11.762 -11.607 1.00 94.69 83 ASN A CA 1
ATOM 698 C C . ASN A 1 83 ? 6.693 11.416 -12.324 1.00 94.69 83 ASN A C 1
ATOM 700 O O . ASN A 1 83 ? 6.900 11.847 -13.460 1.00 94.69 83 ASN A O 1
ATOM 704 N N . GLU A 1 84 ? 7.560 10.634 -11.701 1.00 95.62 84 GLU A N 1
ATOM 705 C CA . GLU A 1 84 ? 8.821 10.281 -12.315 1.00 95.62 84 GLU A CA 1
ATOM 706 C C . GLU A 1 84 ? 8.666 9.019 -13.162 1.00 95.62 84 GLU A C 1
ATOM 708 O O . GLU A 1 84 ? 7.947 8.066 -12.830 1.00 95.62 84 GLU A O 1
ATOM 713 N N . LYS A 1 85 ? 9.335 9.051 -14.316 1.00 95.19 85 LYS A N 1
ATOM 714 C CA . LYS A 1 85 ? 9.438 7.907 -15.214 1.00 95.19 85 LYS A CA 1
ATOM 715 C C . LYS A 1 85 ? 10.452 6.930 -14.645 1.00 95.19 85 LYS A C 1
ATOM 717 O O . LYS A 1 85 ? 11.461 7.318 -14.059 1.00 95.19 85 LYS A O 1
ATOM 722 N N . PHE A 1 86 ? 10.215 5.663 -14.916 1.00 96.94 86 PHE A N 1
ATOM 723 C CA . PHE A 1 86 ? 11.154 4.593 -14.642 1.00 96.94 86 PHE A CA 1
ATOM 724 C C . PHE A 1 86 ? 11.360 3.747 -15.893 1.00 96.94 86 PHE A C 1
ATOM 726 O O . PHE A 1 86 ? 10.730 3.980 -16.926 1.00 96.94 86 PHE A O 1
ATOM 733 N N . GLY A 1 87 ? 12.295 2.807 -15.828 1.00 96.88 87 GLY A N 1
ATOM 734 C CA . GLY A 1 87 ? 12.761 2.119 -17.018 1.00 96.88 87 GLY A CA 1
ATOM 735 C C . GLY A 1 87 ? 13.112 0.667 -16.780 1.00 96.88 87 GLY A C 1
ATOM 736 O O . GLY A 1 87 ? 12.695 0.040 -15.807 1.00 96.88 87 GLY A O 1
ATOM 737 N N . LEU A 1 88 ? 13.874 0.149 -17.734 1.00 97.38 88 LEU A N 1
ATOM 738 C CA . LEU A 1 88 ? 14.422 -1.190 -17.704 1.00 97.38 88 LEU A CA 1
ATOM 739 C C . LEU A 1 88 ? 15.899 -1.121 -17.335 1.00 97.38 88 LEU A C 1
ATOM 741 O O . LEU A 1 88 ? 16.637 -0.298 -17.871 1.00 97.38 88 LEU A O 1
ATOM 745 N N . GLU A 1 89 ? 16.322 -2.022 -16.467 1.00 97.19 89 GLU A N 1
ATOM 746 C CA . GLU A 1 89 ? 17.711 -2.210 -16.074 1.00 97.19 89 GLU A CA 1
ATOM 747 C C . GLU A 1 89 ? 18.056 -3.700 -16.092 1.00 97.19 89 GLU A C 1
ATOM 749 O O . GLU A 1 89 ? 17.184 -4.558 -16.251 1.00 97.19 89 GLU A O 1
ATOM 754 N N . LYS A 1 90 ? 19.337 -4.042 -15.922 1.00 96.75 90 LYS A N 1
ATOM 755 C CA . LYS A 1 90 ? 19.720 -5.441 -15.669 1.00 96.75 90 LYS A CA 1
ATOM 756 C C . LYS A 1 90 ? 18.948 -5.976 -14.452 1.00 96.75 90 LYS A C 1
ATOM 758 O O . LYS A 1 90 ? 18.522 -5.205 -13.595 1.00 96.75 90 LYS A O 1
ATOM 763 N N . CYS A 1 91 ? 18.680 -7.273 -14.390 1.00 97.62 91 CYS A N 1
ATOM 764 C CA . CYS A 1 91 ? 17.933 -7.823 -13.262 1.00 97.62 91 CYS A CA 1
ATOM 765 C C . CYS A 1 91 ? 18.847 -7.942 -12.033 1.00 97.62 91 CYS A C 1
ATOM 767 O O . CYS A 1 91 ? 19.886 -8.592 -12.112 1.00 97.62 91 CYS A O 1
ATOM 769 N N . ILE A 1 92 ? 18.445 -7.389 -10.880 1.00 96.50 92 ILE A N 1
ATOM 770 C CA . ILE A 1 92 ? 19.222 -7.464 -9.620 1.00 96.50 92 ILE A CA 1
ATOM 771 C C . ILE A 1 92 ? 19.489 -8.919 -9.218 1.00 96.50 92 ILE A C 1
ATOM 773 O O . ILE A 1 92 ? 20.542 -9.246 -8.678 1.00 96.50 92 ILE A O 1
ATOM 777 N N . LYS A 1 93 ? 18.543 -9.818 -9.506 1.00 94.94 93 LYS A N 1
ATOM 778 C CA . LYS A 1 93 ? 18.699 -11.253 -9.249 1.00 94.94 93 LYS A CA 1
ATOM 779 C C . LYS A 1 93 ? 19.844 -11.885 -10.053 1.00 94.94 93 LYS A C 1
ATOM 781 O O . LYS A 1 93 ? 20.409 -12.882 -9.610 1.00 94.94 93 LYS A O 1
ATOM 786 N N . ASP A 1 94 ? 20.176 -11.303 -11.200 1.00 95.25 94 ASP A N 1
ATOM 787 C CA . ASP A 1 94 ? 21.193 -11.809 -12.116 1.00 95.25 94 ASP A CA 1
ATOM 788 C C . ASP A 1 94 ? 22.558 -11.113 -11.902 1.00 95.25 94 ASP A C 1
ATOM 790 O O . ASP A 1 94 ? 23.586 -11.660 -12.298 1.00 95.25 94 ASP A O 1
ATOM 794 N N . ASP A 1 95 ? 22.593 -9.940 -11.251 1.00 91.81 95 ASP A N 1
ATOM 795 C CA . ASP A 1 95 ? 23.817 -9.196 -10.916 1.00 91.81 95 ASP A CA 1
ATOM 796 C C . ASP A 1 95 ? 23.781 -8.648 -9.469 1.00 91.81 95 ASP A C 1
ATOM 798 O O . ASP A 1 95 ? 23.181 -7.600 -9.213 1.00 91.81 95 ASP A O 1
ATOM 802 N N . PRO A 1 96 ? 24.481 -9.290 -8.511 1.00 86.19 96 PRO A N 1
ATOM 803 C CA . PRO A 1 96 ? 24.503 -8.869 -7.107 1.00 86.19 96 PRO A CA 1
ATOM 804 C C . PRO A 1 96 ? 25.094 -7.475 -6.857 1.00 86.19 96 PRO A C 1
ATOM 806 O O . PRO A 1 96 ? 24.920 -6.927 -5.769 1.00 86.19 96 PRO A O 1
ATOM 809 N N . LYS A 1 97 ? 25.843 -6.910 -7.813 1.00 90.25 97 LYS A N 1
ATOM 810 C CA . LYS A 1 97 ? 26.408 -5.556 -7.686 1.00 90.25 97 LYS A CA 1
ATOM 811 C C . LYS A 1 97 ? 25.373 -4.481 -7.984 1.00 90.25 97 LYS A C 1
ATOM 813 O O . LYS A 1 97 ? 25.588 -3.314 -7.654 1.00 90.25 97 LYS A O 1
ATOM 818 N N . GLN A 1 98 ? 24.277 -4.861 -8.626 1.00 91.75 98 GLN A N 1
ATOM 819 C CA . GLN A 1 98 ? 23.232 -3.938 -8.984 1.00 91.75 98 GLN A CA 1
ATOM 820 C C . GLN A 1 98 ? 22.355 -3.599 -7.783 1.00 91.75 98 GLN A C 1
ATOM 822 O O . GLN A 1 98 ? 22.002 -4.443 -6.962 1.00 91.75 98 GLN A O 1
ATOM 827 N N . GLN A 1 99 ? 21.973 -2.330 -7.711 1.00 93.31 99 GLN A N 1
ATOM 828 C CA . GLN A 1 99 ? 21.026 -1.812 -6.738 1.00 93.31 99 GLN A CA 1
ATOM 829 C C . GLN A 1 99 ? 19.887 -1.124 -7.477 1.00 93.31 99 GLN A C 1
ATOM 831 O O . GLN A 1 99 ? 20.080 -0.570 -8.558 1.00 93.31 99 GLN A O 1
ATOM 836 N N . GLY A 1 100 ? 18.707 -1.151 -6.877 1.00 95.38 100 GLY A N 1
ATOM 837 C CA . GLY A 1 100 ? 17.503 -0.597 -7.472 1.00 95.38 100 GLY A CA 1
ATOM 838 C C . GLY A 1 100 ? 16.263 -1.100 -6.757 1.00 95.38 100 GLY A C 1
ATOM 839 O O . GLY A 1 100 ? 16.350 -1.719 -5.690 1.00 95.38 100 GLY A O 1
ATOM 840 N N . GLU A 1 101 ? 15.110 -0.829 -7.347 1.00 97.19 101 GLU A N 1
ATOM 841 C CA . GLU A 1 101 ? 13.808 -1.236 -6.837 1.00 97.19 101 GLU A CA 1
ATOM 842 C C . GLU A 1 101 ? 13.089 -2.038 -7.930 1.00 97.19 101 GLU A C 1
ATOM 844 O O . GLU A 1 101 ? 12.422 -1.492 -8.803 1.00 97.19 101 GLU A O 1
ATOM 849 N N . GLN A 1 102 ? 13.275 -3.363 -7.885 1.00 97.50 102 GLN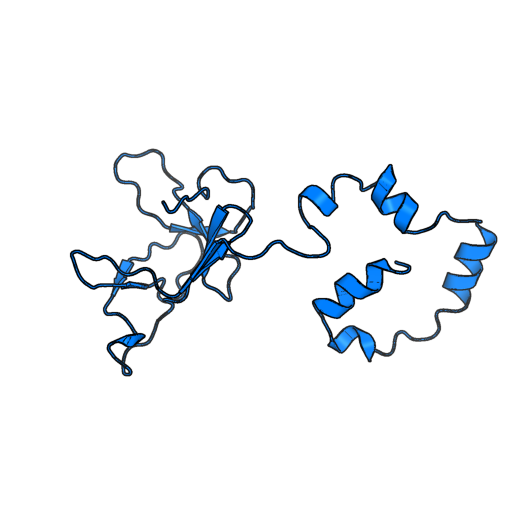 A N 1
ATOM 850 C CA . GLN A 1 102 ? 12.785 -4.312 -8.900 1.00 97.50 102 GLN A CA 1
ATOM 851 C C . GLN A 1 102 ? 11.824 -5.365 -8.335 1.00 97.50 102 GLN A C 1
ATOM 853 O O . GLN A 1 102 ? 11.632 -6.425 -8.924 1.00 97.50 102 GLN A O 1
ATOM 858 N N . GLN A 1 103 ? 11.274 -5.133 -7.144 1.00 97.88 103 GLN A N 1
ATOM 859 C CA . GLN A 1 103 ? 10.330 -6.051 -6.512 1.00 97.88 103 GLN A CA 1
ATOM 860 C C . GLN A 1 103 ? 8.957 -5.398 -6.438 1.00 97.88 103 GLN A C 1
ATOM 862 O O . GLN A 1 103 ? 8.751 -4.429 -5.700 1.00 97.88 103 GLN A O 1
ATOM 867 N N . PHE A 1 104 ? 8.020 -5.974 -7.180 1.00 98.19 104 PHE A N 1
ATOM 868 C CA . PHE A 1 104 ? 6.675 -5.460 -7.370 1.00 98.19 104 PHE A CA 1
ATOM 869 C C . PHE A 1 104 ? 5.627 -6.465 -6.915 1.00 98.19 104 PHE A C 1
ATOM 871 O O . PHE A 1 104 ? 5.889 -7.653 -6.700 1.00 98.19 104 PHE A O 1
ATOM 878 N N . VAL A 1 105 ? 4.418 -5.949 -6.778 1.00 98.00 105 VAL A N 1
ATOM 879 C CA . VAL A 1 105 ? 3.202 -6.687 -6.478 1.00 98.00 105 VAL A CA 1
ATOM 880 C C . VAL A 1 105 ? 2.128 -6.243 -7.462 1.00 98.00 105 VAL A C 1
ATOM 882 O O . VAL A 1 105 ? 1.962 -5.042 -7.669 1.00 98.00 105 VAL A O 1
ATOM 885 N N . LEU A 1 106 ? 1.406 -7.208 -8.038 1.00 98.00 106 LEU A N 1
ATOM 886 C CA . LEU A 1 106 ? 0.086 -6.983 -8.621 1.00 98.00 106 LEU A CA 1
ATOM 887 C C . LEU A 1 106 ? -0.937 -7.216 -7.509 1.00 98.00 106 LEU A C 1
ATOM 889 O O . LEU A 1 106 ? -1.232 -8.361 -7.156 1.00 98.00 106 LEU A O 1
ATOM 893 N N . SER A 1 107 ? -1.408 -6.126 -6.912 1.00 96.38 107 SER A N 1
ATOM 894 C CA . SER A 1 107 ? -2.186 -6.174 -5.678 1.00 96.38 107 SER A CA 1
ATOM 895 C C . SER A 1 107 ? -3.625 -6.616 -5.923 1.00 96.38 107 SER A C 1
ATOM 897 O O . SER A 1 107 ? -4.125 -6.577 -7.050 1.00 96.38 107 SER A O 1
ATOM 899 N N . TRP A 1 108 ? -4.342 -6.985 -4.861 1.00 94.56 108 TRP A N 1
ATOM 900 C CA . TRP A 1 108 ? -5.766 -7.335 -4.940 1.00 94.56 108 TRP A CA 1
ATOM 901 C C . TRP A 1 108 ? 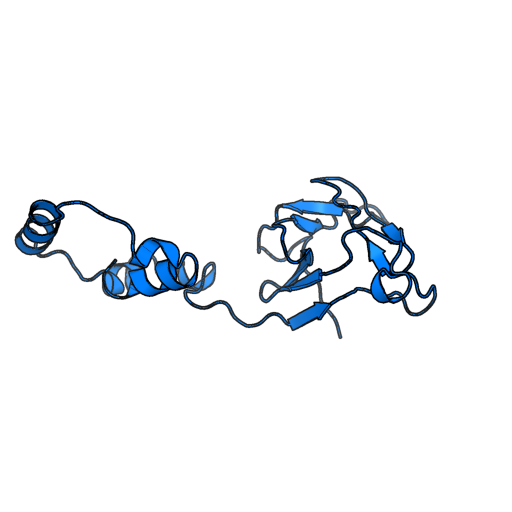-6.661 -6.208 -5.504 1.00 94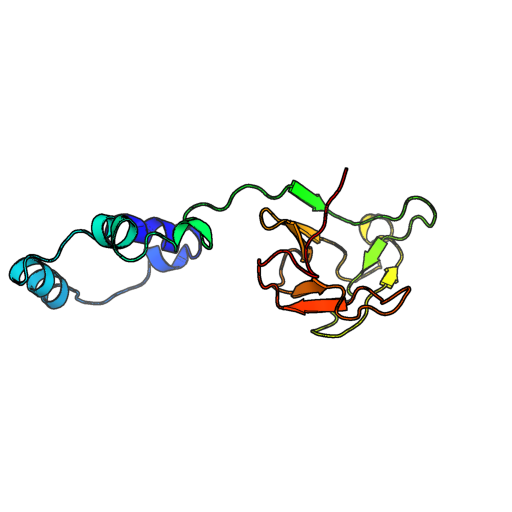.56 108 TRP A C 1
ATOM 903 O O . TRP A 1 108 ? -7.730 -6.487 -6.056 1.00 94.56 108 TRP A O 1
ATOM 913 N N . HIS A 1 109 ? -6.206 -4.949 -5.447 1.00 94.81 109 HIS A N 1
ATOM 914 C CA . HIS A 1 109 ? -6.842 -3.792 -6.089 1.00 94.81 109 HIS A CA 1
ATOM 915 C C . HIS A 1 109 ? -6.632 -3.726 -7.614 1.00 94.81 109 HIS A C 1
ATOM 917 O O . HIS A 1 109 ? -7.235 -2.876 -8.272 1.00 94.81 109 HIS A O 1
ATOM 923 N N . LYS A 1 110 ? -5.843 -4.652 -8.179 1.00 96.56 110 LYS A N 1
ATOM 924 C CA . LYS A 1 110 ? -5.424 -4.708 -9.588 1.00 96.56 110 LYS A CA 1
ATOM 925 C C . LYS A 1 110 ? -4.516 -3.547 -10.003 1.00 96.56 110 LYS A C 1
ATOM 927 O O . LYS A 1 110 ? -4.539 -3.137 -11.160 1.00 96.56 110 LYS A O 1
ATOM 932 N N . ASP A 1 111 ? -3.713 -3.045 -9.070 1.00 97.62 111 ASP A N 1
ATOM 933 C CA . ASP A 1 111 ? -2.620 -2.109 -9.340 1.00 97.62 111 ASP A CA 1
ATOM 934 C C . ASP A 1 111 ? -1.256 -2.804 -9.258 1.00 97.62 111 ASP A C 1
ATOM 936 O O . ASP A 1 111 ? -1.096 -3.801 -8.552 1.00 97.62 111 ASP A O 1
ATOM 940 N N . ILE A 1 112 ? -0.273 -2.286 -9.999 1.00 98.44 112 ILE A N 1
ATOM 941 C CA . ILE A 1 112 ? 1.129 -2.703 -9.885 1.00 98.44 112 ILE A CA 1
ATOM 942 C C . ILE A 1 112 ? 1.876 -1.648 -9.077 1.00 98.44 112 ILE A C 1
ATOM 944 O O . ILE A 1 112 ? 1.823 -0.467 -9.415 1.00 98.44 112 ILE A O 1
ATOM 948 N N . ARG A 1 113 ? 2.599 -2.062 -8.034 1.00 97.69 113 ARG A N 1
ATOM 949 C CA . ARG A 1 113 ? 3.381 -1.152 -7.180 1.00 97.69 113 ARG A CA 1
ATOM 950 C C . ARG A 1 113 ? 4.630 -1.809 -6.597 1.00 97.69 113 ARG A C 1
ATOM 952 O O . ARG A 1 113 ? 4.654 -3.035 -6.453 1.00 97.69 113 ARG A O 1
ATOM 959 N N . PRO A 1 114 ? 5.664 -1.036 -6.212 1.00 97.81 114 PRO A N 1
ATOM 960 C CA . PRO A 1 114 ? 6.781 -1.569 -5.444 1.00 97.81 114 PRO A CA 1
ATOM 961 C C . PRO A 1 114 ? 6.319 -2.116 -4.089 1.00 97.81 114 PRO A C 1
ATOM 963 O O . PRO A 1 114 ? 5.428 -1.555 -3.447 1.00 97.81 114 PRO A O 1
ATOM 966 N N . LEU A 1 115 ? 6.957 -3.187 -3.606 1.00 95.19 115 LEU A N 1
ATOM 967 C CA . LEU A 1 115 ? 6.516 -3.901 -2.396 1.00 95.19 115 LEU A CA 1
ATOM 968 C C . LEU A 1 115 ? 6.358 -3.021 -1.148 1.00 95.19 115 LEU A C 1
ATOM 970 O O . LEU A 1 115 ? 5.487 -3.280 -0.320 1.00 95.19 115 LEU A O 1
ATOM 974 N N . LYS A 1 116 ? 7.220 -2.013 -0.989 1.00 92.62 116 LYS A N 1
ATOM 975 C CA . LYS A 1 116 ? 7.330 -1.214 0.242 1.00 92.62 116 LYS A CA 1
ATOM 976 C C . LYS A 1 116 ? 6.772 0.203 0.110 1.00 92.62 116 LYS A C 1
ATOM 978 O O . LYS A 1 116 ? 6.920 0.991 1.040 1.00 92.62 116 LYS A O 1
ATOM 983 N N . ARG A 1 117 ? 6.168 0.550 -1.030 1.00 94.88 117 ARG A N 1
ATOM 984 C CA . ARG A 1 117 ? 5.740 1.921 -1.340 1.00 94.88 117 ARG A CA 1
ATOM 985 C C . ARG A 1 117 ? 4.278 1.955 -1.765 1.00 94.88 117 ARG A C 1
ATOM 987 O O . ARG A 1 117 ? 3.741 0.994 -2.308 1.00 94.88 117 ARG A O 1
ATOM 994 N N . THR A 1 118 ? 3.645 3.097 -1.524 1.00 94.50 118 THR A N 1
ATOM 995 C CA . THR A 1 118 ? 2.262 3.401 -1.919 1.00 94.50 118 THR A CA 1
ATOM 996 C C . THR A 1 118 ? 2.218 4.219 -3.213 1.00 94.50 118 THR A C 1
ATOM 998 O O . THR A 1 118 ? 1.403 5.131 -3.350 1.00 94.50 118 THR A O 1
ATOM 1001 N N . LEU A 1 119 ? 3.127 3.912 -4.145 1.00 97.56 119 LEU A N 1
ATOM 1002 C CA . LEU A 1 119 ? 3.139 4.455 -5.501 1.00 97.56 119 LEU A CA 1
ATOM 1003 C C . LEU A 1 119 ? 2.816 3.337 -6.484 1.00 97.56 119 LEU A C 1
ATOM 1005 O O . LEU A 1 119 ? 3.430 2.277 -6.423 1.00 97.56 119 LEU A O 1
ATOM 1009 N N . CYS A 1 120 ? 1.874 3.586 -7.376 1.00 98.00 120 CYS A N 1
ATOM 1010 C CA . CYS A 1 120 ? 1.368 2.650 -8.358 1.00 98.00 120 CYS A CA 1
ATOM 1011 C C . CYS A 1 120 ? 1.827 3.052 -9.756 1.00 98.00 120 CYS A C 1
ATOM 1013 O O . CYS A 1 120 ? 2.097 4.223 -10.028 1.00 98.00 120 CYS A O 1
ATOM 1015 N N . PHE A 1 121 ? 1.908 2.061 -10.636 1.00 98.19 121 PHE A N 1
ATOM 1016 C CA . PHE A 1 121 ? 2.108 2.268 -12.059 1.00 98.19 121 PHE A CA 1
ATOM 1017 C C . PHE A 1 121 ? 0.875 2.956 -12.623 1.00 98.19 121 PHE A C 1
ATOM 1019 O O . PHE A 1 121 ? -0.242 2.449 -12.494 1.00 98.19 121 PHE A O 1
ATOM 1026 N N . ASP A 1 122 ? 1.100 4.100 -13.245 1.00 97.81 122 ASP A N 1
ATOM 1027 C CA . ASP A 1 122 ? 0.061 5.008 -13.691 1.00 97.81 122 ASP A CA 1
ATOM 1028 C C . ASP A 1 122 ? 0.346 5.461 -15.124 1.00 97.81 122 ASP A C 1
ATOM 1030 O O . ASP A 1 122 ? 1.491 5.752 -15.480 1.00 97.81 122 ASP A O 1
ATOM 1034 N N . VAL A 1 123 ? -0.696 5.515 -15.952 1.00 96.69 123 VAL A N 1
ATOM 1035 C CA . VAL A 1 123 ? -0.639 6.131 -17.282 1.00 96.69 123 VAL A CA 1
ATOM 1036 C C . VAL A 1 123 ? -1.450 7.423 -17.248 1.00 96.69 123 VAL A C 1
ATOM 1038 O O . VAL A 1 123 ? -2.651 7.434 -17.507 1.00 96.69 123 VAL A O 1
ATOM 1041 N N . SER A 1 124 ? -0.786 8.527 -16.902 1.00 91.50 124 SER A N 1
ATOM 1042 C CA . SER A 1 124 ? -1.457 9.803 -16.607 1.00 91.50 124 SER A CA 1
ATOM 1043 C C . SER A 1 124 ? -1.798 10.642 -17.848 1.00 91.50 124 SER A C 1
ATOM 1045 O O . SER A 1 124 ? -2.412 11.698 -17.722 1.00 91.50 124 SER A O 1
ATOM 1047 N N . SER A 1 125 ? -1.393 10.202 -19.044 1.00 92.12 125 SER A N 1
ATOM 1048 C CA . SER A 1 125 ? -1.652 10.886 -20.317 1.00 92.12 125 SER A CA 1
ATOM 1049 C C . SER A 1 125 ? -2.349 9.954 -21.305 1.00 92.12 125 SER A C 1
ATOM 1051 O O . SER A 1 125 ? -2.015 8.776 -21.400 1.00 92.12 125 SER A O 1
ATOM 1053 N N . SER A 1 126 ? -3.297 10.498 -22.070 1.00 92.00 126 SER A N 1
ATOM 1054 C CA . SER A 1 126 ? -3.981 9.798 -23.164 1.00 92.00 126 SER A CA 1
ATOM 1055 C C . SER A 1 126 ? -3.220 9.854 -24.493 1.00 92.00 126 SER A C 1
ATOM 1057 O O . SER A 1 126 ? -3.723 9.380 -25.513 1.00 92.00 126 SER A O 1
ATOM 1059 N N . GLU A 1 127 ? -2.043 10.480 -24.521 1.00 95.06 127 GLU A N 1
ATOM 1060 C CA . GLU A 1 127 ? -1.200 10.521 -25.712 1.00 95.06 127 GLU A CA 1
ATOM 1061 C C . GLU A 1 127 ? -0.760 9.111 -26.128 1.00 95.06 127 GLU A C 1
ATOM 1063 O O . GLU A 1 127 ? -0.543 8.215 -25.306 1.00 95.06 127 GLU A O 1
ATOM 1068 N N . LYS A 1 128 ? -0.607 8.901 -27.441 1.00 93.50 128 LYS A N 1
ATOM 1069 C CA . LYS A 1 128 ? -0.075 7.634 -27.952 1.00 93.50 128 LYS A CA 1
ATOM 1070 C C . LYS A 1 128 ? 1.321 7.410 -27.379 1.00 93.50 128 LYS A C 1
ATOM 1072 O O . LYS A 1 128 ? 2.158 8.301 -27.435 1.00 93.50 128 LYS A O 1
ATOM 1077 N N . GLN A 1 129 ? 1.562 6.192 -26.891 1.00 92.62 129 GLN A N 1
ATOM 1078 C CA . GLN A 1 129 ? 2.836 5.797 -26.281 1.00 92.62 129 GLN A CA 1
ATOM 1079 C C . GLN A 1 129 ? 3.191 6.615 -25.026 1.00 92.62 129 GLN A C 1
ATOM 1081 O O . GLN A 1 129 ? 4.370 6.790 -24.715 1.00 92.62 129 GLN A O 1
ATOM 1086 N N . ALA A 1 130 ? 2.177 7.087 -24.289 1.00 95.25 130 ALA A N 1
ATOM 1087 C CA . ALA A 1 130 ? 2.379 7.662 -22.969 1.00 95.25 130 ALA A CA 1
ATOM 1088 C C . ALA A 1 130 ? 3.191 6.694 -22.081 1.00 95.25 130 ALA A C 1
ATOM 1090 O O . ALA A 1 130 ? 2.894 5.495 -22.034 1.00 95.25 130 ALA A O 1
ATOM 1091 N N . PRO A 1 131 ? 4.238 7.186 -21.400 1.00 95.31 131 PRO A N 1
ATOM 1092 C CA . PRO A 1 131 ? 5.051 6.355 -20.530 1.00 95.31 131 PRO A CA 1
ATOM 1093 C C . PRO A 1 131 ? 4.274 5.980 -19.270 1.00 95.31 131 PRO A C 1
ATOM 1095 O O . PRO A 1 131 ? 3.414 6.730 -18.806 1.00 95.31 131 PRO A O 1
ATOM 1098 N N . VAL A 1 132 ? 4.649 4.851 -18.675 1.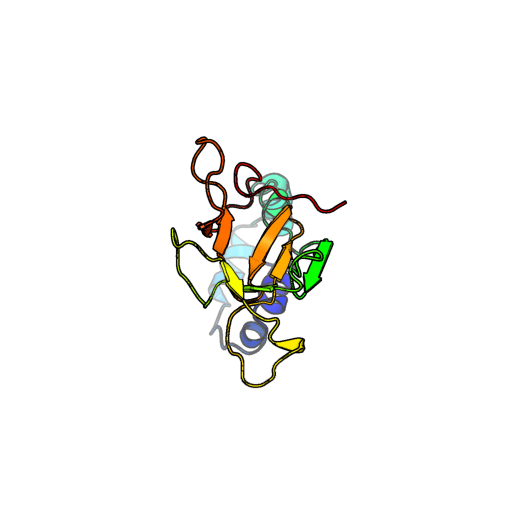00 97.19 132 VAL A N 1
ATOM 1099 C CA . VAL A 1 132 ? 4.225 4.517 -17.315 1.00 97.19 132 VAL A CA 1
ATOM 1100 C C . VAL A 1 132 ? 5.051 5.347 -16.336 1.00 97.19 132 VAL A C 1
ATOM 1102 O O . VAL A 1 132 ? 6.278 5.419 -16.447 1.00 97.19 132 VAL A O 1
ATOM 1105 N N . VAL A 1 133 ? 4.374 5.981 -15.388 1.00 97.31 133 VAL A N 1
ATOM 1106 C CA . VAL A 1 133 ? 4.982 6.758 -14.304 1.00 97.31 133 VAL A CA 1
ATOM 1107 C C . VAL A 1 133 ? 4.563 6.195 -12.955 1.00 97.31 133 VAL A C 1
ATOM 1109 O O . VAL A 1 133 ? 3.687 5.332 -12.864 1.00 97.31 133 VAL A O 1
ATOM 1112 N N . LEU A 1 134 ? 5.203 6.672 -11.892 1.00 97.75 134 LEU A N 1
ATOM 1113 C CA . LEU A 1 134 ? 4.755 6.412 -10.531 1.00 97.75 134 LEU A CA 1
ATOM 1114 C C . LEU A 1 134 ? 3.788 7.501 -10.073 1.00 97.75 134 LEU A C 1
ATOM 1116 O O . LEU A 1 134 ? 4.112 8.686 -10.110 1.00 97.75 134 LEU A O 1
ATOM 1120 N N . TRP A 1 135 ? 2.620 7.110 -9.574 1.00 97.12 135 TRP A N 1
ATOM 1121 C CA . TRP A 1 135 ? 1.667 8.028 -8.949 1.00 97.12 135 TRP A CA 1
ATOM 1122 C C . TRP A 1 135 ? 1.104 7.442 -7.655 1.00 97.12 135 TRP A C 1
ATOM 1124 O O . TRP A 1 135 ? 1.195 6.242 -7.422 1.00 97.12 135 TRP A O 1
ATOM 1134 N N . ASN A 1 136 ? 0.530 8.266 -6.777 1.00 97.00 136 ASN A N 1
ATOM 1135 C CA . ASN A 1 136 ? -0.077 7.768 -5.542 1.00 97.00 136 ASN A CA 1
ATOM 1136 C C . ASN A 1 136 ? -1.173 6.742 -5.849 1.00 97.00 136 ASN A C 1
ATOM 1138 O O . ASN A 1 136 ? -2.082 7.007 -6.639 1.00 97.00 136 ASN A O 1
ATOM 1142 N N . CYS A 1 137 ? -1.095 5.580 -5.202 1.00 96.31 137 CYS A N 1
ATOM 1143 C CA . CYS A 1 137 ? -2.100 4.537 -5.357 1.00 96.31 137 CYS A CA 1
ATOM 1144 C C . CYS A 1 137 ? -3.463 5.034 -4.865 1.00 96.31 137 CYS A C 1
ATOM 1146 O O . CYS A 1 137 ? -3.591 5.434 -3.706 1.00 96.31 137 CYS A O 1
ATOM 1148 N N . HIS A 1 138 ? -4.489 4.980 -5.714 1.00 94.00 138 HIS A N 1
ATOM 1149 C CA . HIS A 1 138 ? -5.839 5.415 -5.333 1.00 94.00 138 HIS A CA 1
ATOM 1150 C C . HIS A 1 138 ? -6.860 4.273 -5.227 1.00 94.00 138 HIS A C 1
ATOM 1152 O O . HIS A 1 138 ? -7.954 4.485 -4.698 1.00 94.00 138 HIS A O 1
ATOM 1158 N N . GLY A 1 139 ? -6.533 3.066 -5.705 1.00 92.69 139 GLY A N 1
ATOM 1159 C CA . GLY A 1 139 ? -7.402 1.884 -5.591 1.00 92.69 139 GLY A CA 1
ATOM 1160 C C . GLY A 1 139 ? -8.728 2.009 -6.355 1.00 92.69 139 GLY A C 1
ATOM 1161 O O . GLY A 1 139 ? -9.703 1.340 -6.023 1.00 92.69 139 GLY A O 1
ATOM 1162 N N . MET A 1 140 ? -8.779 2.892 -7.360 1.00 92.06 140 MET A N 1
ATOM 1163 C CA . MET A 1 140 ? -9.979 3.157 -8.178 1.00 92.06 140 MET A CA 1
ATOM 1164 C C . MET A 1 140 ? -9.900 2.503 -9.561 1.00 92.06 140 MET A C 1
ATOM 1166 O O . MET A 1 140 ? -10.692 2.840 -10.436 1.00 92.06 140 MET A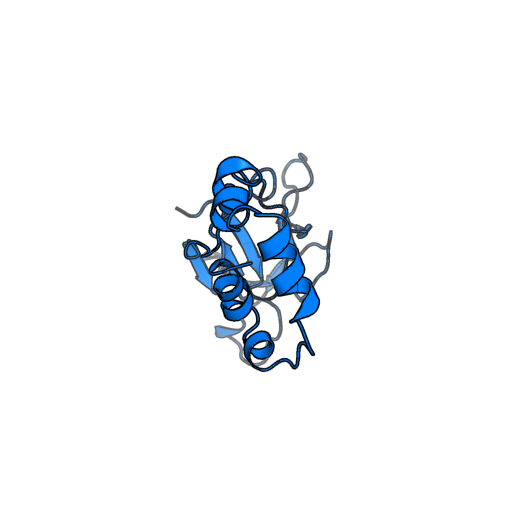 O 1
ATOM 1170 N N . GLN A 1 141 ? -8.947 1.584 -9.763 1.00 92.31 141 GLN A N 1
ATOM 1171 C CA . GLN A 1 141 ? -8.664 0.961 -11.057 1.00 92.31 141 GLN A CA 1
ATOM 1172 C C . GLN A 1 141 ? -8.222 2.038 -12.064 1.00 92.31 141 GLN A C 1
ATOM 1174 O O . GLN A 1 141 ? -7.086 2.483 -11.968 1.00 92.31 141 GLN A O 1
ATOM 1179 N N . GLY A 1 142 ? -9.089 2.536 -12.951 1.00 94.75 142 GLY A N 1
ATOM 1180 C CA . GLY A 1 142 ? -8.783 3.681 -13.825 1.00 94.75 142 GLY A CA 1
ATOM 1181 C C . GLY A 1 142 ? -7.455 3.550 -14.589 1.00 94.75 142 GLY A C 1
ATOM 1182 O O . GLY A 1 142 ? -7.146 2.493 -15.132 1.00 94.75 142 GLY A O 1
ATOM 1183 N N . ASN A 1 143 ? -6.655 4.615 -14.583 1.00 96.44 143 ASN A N 1
ATOM 1184 C CA . ASN A 1 143 ? -5.292 4.683 -15.134 1.00 96.44 143 ASN A CA 1
ATOM 1185 C C . ASN A 1 143 ? -4.237 3.882 -14.340 1.00 96.44 143 ASN A C 1
ATOM 1187 O O . ASN A 1 143 ? -3.076 3.843 -14.745 1.00 96.44 143 ASN A O 1
ATOM 1191 N N . GLN A 1 144 ? -4.637 3.234 -13.242 1.00 97.62 144 GLN A N 1
ATOM 1192 C CA . GLN A 1 144 ? -3.826 2.323 -12.428 1.00 97.62 144 GLN A CA 1
ATOM 1193 C C . GLN A 1 144 ? -4.333 0.872 -12.491 1.00 97.62 144 GLN A C 1
ATOM 1195 O O . GLN A 1 144 ? -3.898 0.036 -11.702 1.00 97.62 144 GLN A O 1
ATOM 1200 N N . LEU A 1 145 ? -5.268 0.552 -13.396 1.00 97.50 145 LEU A N 1
ATOM 1201 C CA . LEU A 1 145 ? -5.764 -0.809 -13.588 1.00 97.50 145 LEU A CA 1
ATOM 1202 C C . LEU A 1 145 ? -4.817 -1.609 -14.482 1.00 97.50 145 LEU A C 1
ATOM 1204 O O . LEU A 1 145 ? -4.658 -1.300 -15.661 1.00 97.50 145 LEU A O 1
ATOM 1208 N N . TRP A 1 146 ? -4.307 -2.715 -13.953 1.00 97.56 146 TRP A N 1
ATOM 1209 C CA . TRP A 1 146 ? -3.461 -3.656 -14.674 1.00 97.56 146 TRP A CA 1
ATOM 1210 C C . TRP A 1 146 ? -4.052 -5.068 -14.643 1.00 97.56 146 TRP A C 1
ATOM 1212 O O . TRP A 1 146 ? -4.777 -5.453 -13.722 1.00 97.56 146 TRP A O 1
ATOM 1222 N N . LYS A 1 147 ? -3.745 -5.853 -15.678 1.00 96.00 147 LYS A N 1
ATOM 1223 C CA . LYS A 1 147 ? -4.084 -7.276 -15.785 1.00 96.00 147 LYS A CA 1
ATOM 1224 C C . LYS A 1 147 ? -2.863 -8.045 -16.275 1.00 96.00 147 LYS A C 1
ATOM 1226 O O . LYS A 1 147 ? -2.059 -7.501 -17.029 1.00 96.00 147 LYS A O 1
ATOM 1231 N N . TYR A 1 148 ? -2.743 -9.286 -15.830 1.00 93.06 148 TYR A N 1
ATOM 1232 C CA . TYR A 1 148 ? -1.704 -10.219 -16.239 1.00 93.06 148 TYR A CA 1
ATOM 1233 C C . TYR A 1 148 ? -2.391 -11.552 -16.538 1.00 93.06 148 TYR A C 1
ATOM 1235 O O . TYR A 1 148 ? -3.015 -12.110 -15.634 1.00 93.06 148 TYR A O 1
ATOM 1243 N N . ASP A 1 149 ? -2.324 -11.977 -17.801 1.00 87.19 149 ASP A N 1
ATOM 1244 C CA . ASP A 1 149 ? -2.944 -13.200 -18.328 1.00 87.19 149 ASP A CA 1
ATOM 1245 C C . ASP A 1 149 ? -1.895 -14.309 -18.517 1.00 87.19 149 ASP A C 1
ATOM 1247 O O . ASP A 1 149 ? -0.776 -13.997 -18.997 1.00 87.19 149 ASP A O 1
#

InterPro domains:
  IPR000772 Ricin B, lectin domain [PF00652] (63-149)
  IPR029044 Nucleotide-diphospho-sugar transferases [G3DSA:3.90.550.10] (1-56)
  IPR035992 Ricin B-like lectins [SSF50370] (55-148)

Sequence (149 aa):
MDEYKDYLYMRRPHYRDLEVGNLTTQKALRKRLACKPFRWFMENVAFDQPKKYPPIEPPDYAKGELRNKATNLCVDTKYQGQNEKFGLEKCIKDDPKQQGEQQFVLSWHKDIRPLKRTLCFDVSSSEKQAPVVLWNCHGMQGNQLWKYD

Radius of gyration: 21.43 Å; chains: 1; bounding box: 53×25×61 Å

pLDDT: mean 95.93, std 2.37, range [86.19, 98.69]

Secondary structure (DSSP, 8-state):
-GGGHHHHHHH-GGGGS------HHHHHHHHHTTPPPHHHHHHHTSTTHHHHS-SSPPPPSEEE--B-TTT-PEEE-TT--TT-B-EEE--TTT-TT--S---EEE-TTS-EEETT-SEEEE----STTPPPEEEE--SS-GGG-----

Organism: Stegodyphus mimosarum (NCBI:txid407821)